Protein AF-A0A7V5DB81-F1 (afdb_monomer)

pLDDT: mean 94.57, std 3.41, range [77.69, 97.81]

Solvent-accessible surface area (backbone atoms only — not comparable to full-atom values): 5868 Å² total; per-residue (Å²): 135,89,74,94,63,94,65,94,81,87,83,90,84,86,70,80,83,51,82,68,46,64,61,53,50,32,34,54,49,42,36,47,76,72,62,53,30,49,100,86,67,48,54,48,73,44,52,42,13,29,37,50,60,74,36,54,90,76,46,79,71,92,68,64,59,70,70,57,47,51,52,54,24,59,65,37,28,63,58,19,45,73,73,69,47,62,63,62,51,76,93,40,59,132

Foldseek 3Di:
DDDPDPDDDDDDDDDPVCPCVQQLCLQLVVCVVVVQADPVSHHDPLLCLLQCVVCVVPDDDPDDDPVVSCVSSVVSPVVSVVVVHHNGDPVSHD

Mean predicted aligned error: 3.18 Å

Secondary structure (DSSP, 8-state):
----SSS--------SS-TTHHHHHHHHHHHHHTT-B-TTS-B-HHHHHHHHHHTTTT---SSS-HHHHHHHHHHHHHHHHHTT--SS-GGG--

Radius of gyration: 14.17 Å; Cα contacts (8 Å, |Δi|>4): 79; chains: 1; bounding box: 31×33×42 Å

Structure (mmCIF, N/CA/C/O backbone):
data_AF-A0A7V5DB81-F1
#
_entry.id   AF-A0A7V5DB81-F1
#
loop_
_atom_site.group_PDB
_atom_site.id
_atom_site.type_symbol
_atom_site.label_atom_id
_atom_site.label_alt_id
_atom_site.label_comp_id
_atom_site.label_asym_id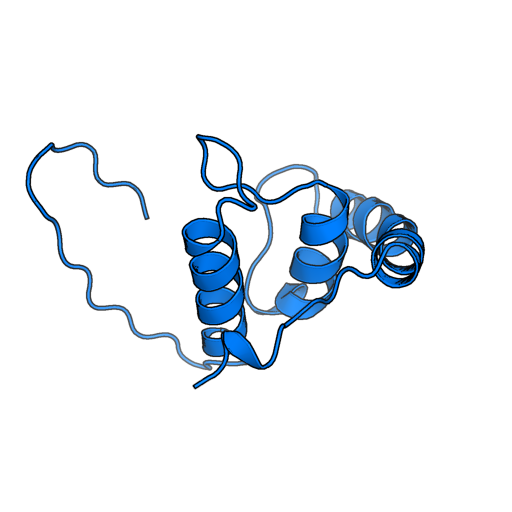
_atom_site.label_entity_id
_atom_site.label_seq_id
_atom_site.pdbx_PDB_ins_code
_atom_site.Cartn_x
_atom_site.Cartn_y
_atom_site.Cartn_z
_atom_site.occupancy
_atom_site.B_iso_or_equiv
_atom_site.auth_seq_id
_atom_site.auth_comp_id
_atom_site.auth_asym_id
_atom_site.auth_atom_id
_atom_site.pdbx_PDB_model_num
ATOM 1 N N . MET A 1 1 ? -0.181 -2.728 -13.175 1.00 77.69 1 MET A N 1
ATOM 2 C CA . MET A 1 1 ? -0.407 -3.299 -14.523 1.00 77.69 1 MET A CA 1
ATOM 3 C C . MET A 1 1 ? 0.944 -3.633 -15.116 1.00 77.69 1 MET A C 1
ATOM 5 O O . MET A 1 1 ? 1.890 -2.914 -14.827 1.00 77.69 1 MET A O 1
ATOM 9 N N . TRP A 1 2 ? 1.064 -4.727 -15.862 1.00 83.31 2 TRP A N 1
ATOM 10 C CA . TRP A 1 2 ? 2.337 -5.108 -16.470 1.00 83.31 2 TRP A CA 1
ATOM 11 C C . TRP A 1 2 ? 2.355 -4.678 -17.935 1.00 83.31 2 TRP A C 1
ATOM 13 O O . TRP A 1 2 ? 1.473 -5.077 -18.693 1.00 83.31 2 TRP A O 1
ATOM 23 N N . ASN A 1 3 ? 3.353 -3.879 -18.315 1.00 91.25 3 ASN A N 1
ATOM 24 C CA . ASN A 1 3 ? 3.687 -3.616 -19.707 1.00 91.25 3 ASN A CA 1
ATOM 25 C C . ASN A 1 3 ? 4.994 -4.351 -20.028 1.00 91.25 3 ASN A C 1
ATOM 27 O O . ASN A 1 3 ? 6.014 -4.094 -19.396 1.00 91.25 3 ASN A O 1
ATOM 31 N N . HIS A 1 4 ? 4.946 -5.287 -20.973 1.00 92.00 4 HIS A N 1
ATOM 32 C CA . HIS A 1 4 ? 6.106 -6.089 -21.366 1.00 92.00 4 HIS A CA 1
ATOM 33 C C . HIS A 1 4 ? 6.961 -5.408 -22.445 1.00 92.00 4 HIS A C 1
ATOM 35 O O . HIS A 1 4 ? 8.062 -5.878 -22.731 1.00 92.00 4 HIS A O 1
ATOM 41 N N . THR A 1 5 ? 6.455 -4.338 -23.066 1.00 94.50 5 THR A N 1
ATOM 42 C CA . THR A 1 5 ? 7.172 -3.580 -24.091 1.00 94.50 5 THR A CA 1
ATOM 43 C C . THR A 1 5 ? 7.954 -2.428 -23.458 1.00 94.50 5 THR A C 1
ATOM 45 O O . THR A 1 5 ? 7.751 -2.062 -22.300 1.00 94.50 5 THR A O 1
ATOM 48 N N . LYS A 1 6 ? 8.879 -1.850 -24.229 1.00 93.56 6 LYS A N 1
ATOM 49 C CA . LYS A 1 6 ? 9.605 -0.628 -23.844 1.00 93.56 6 LYS A CA 1
ATOM 50 C C . LYS A 1 6 ? 8.853 0.648 -24.228 1.00 93.56 6 LYS A C 1
ATOM 52 O O . LYS A 1 6 ? 9.271 1.737 -23.850 1.00 93.56 6 LYS A O 1
ATOM 57 N N . GLU A 1 7 ? 7.783 0.512 -25.003 1.00 96.19 7 GLU A N 1
ATOM 58 C CA . GLU A 1 7 ? 6.977 1.635 -25.464 1.00 96.19 7 GLU A CA 1
ATOM 59 C C . GLU A 1 7 ? 5.936 2.002 -24.404 1.00 96.19 7 GLU A C 1
ATOM 61 O O . GLU A 1 7 ? 5.390 1.105 -23.751 1.00 96.19 7 GLU A O 1
ATOM 66 N N . PRO A 1 8 ? 5.636 3.297 -24.212 1.00 93.81 8 PRO A N 1
ATOM 67 C CA . PRO A 1 8 ? 4.575 3.712 -23.308 1.00 93.81 8 PRO A CA 1
ATOM 68 C C . PRO A 1 8 ? 3.236 3.072 -23.687 1.00 93.81 8 PRO A C 1
ATOM 70 O O . PRO A 1 8 ? 2.794 3.155 -24.831 1.00 93.81 8 PRO A O 1
ATOM 73 N N . ALA A 1 9 ? 2.567 2.473 -22.704 1.00 94.62 9 ALA A N 1
ATOM 74 C CA . ALA A 1 9 ? 1.209 1.965 -22.840 1.00 94.62 9 ALA A CA 1
ATOM 75 C C . ALA A 1 9 ? 0.289 2.747 -21.901 1.00 94.62 9 ALA A C 1
ATOM 77 O O . ALA A 1 9 ? 0.591 2.911 -20.718 1.00 94.62 9 ALA A O 1
ATOM 78 N N . VAL A 1 10 ? -0.843 3.208 -22.428 1.00 93.19 10 VAL A N 1
ATOM 79 C CA . VAL A 1 10 ? -1.876 3.902 -21.655 1.00 93.19 10 VAL A CA 1
ATOM 80 C C . VAL A 1 10 ? -3.056 2.960 -21.485 1.00 93.19 10 VAL A C 1
ATOM 82 O O . VAL A 1 10 ? -3.554 2.400 -22.461 1.00 93.19 10 VAL A O 1
ATOM 85 N N . VAL A 1 11 ? -3.519 2.792 -20.248 1.00 91.06 11 VAL A N 1
ATOM 86 C CA . VAL A 1 11 ? -4.726 2.018 -19.951 1.00 91.06 11 VAL A CA 1
ATOM 87 C C . VAL A 1 11 ? -5.780 2.942 -19.364 1.00 91.06 11 VAL A C 1
ATOM 89 O O . VAL A 1 11 ? -5.529 3.627 -18.379 1.00 91.06 11 VAL A O 1
ATOM 92 N N . ASN A 1 12 ? -6.974 2.925 -19.956 1.00 93.31 12 ASN A N 1
ATOM 93 C CA . ASN A 1 12 ? -8.160 3.546 -19.381 1.00 93.31 12 ASN A CA 1
ATOM 94 C C . ASN A 1 12 ? -8.998 2.458 -18.699 1.00 93.31 12 ASN A C 1
ATOM 96 O O . ASN A 1 12 ? -9.399 1.485 -19.339 1.00 93.31 12 ASN A O 1
ATOM 100 N N . TRP A 1 13 ? -9.228 2.600 -17.396 1.00 90.94 13 TRP A N 1
ATOM 101 C CA . TRP A 1 13 ? -9.910 1.600 -16.585 1.00 90.94 13 TRP A CA 1
ATOM 102 C C . TRP A 1 13 ? -11.026 2.232 -15.757 1.00 90.94 13 TRP A C 1
ATOM 104 O O . TRP A 1 13 ?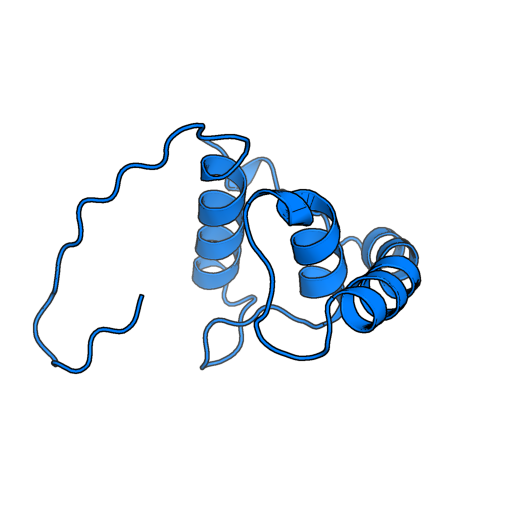 -10.879 3.316 -15.201 1.00 90.94 13 TRP A O 1
ATOM 114 N N . LYS A 1 14 ? -12.155 1.523 -15.666 1.00 94.50 14 LYS A N 1
ATOM 115 C CA . LYS A 1 14 ? -13.325 1.908 -14.881 1.00 94.50 14 LYS A CA 1
ATOM 116 C C . LYS A 1 14 ? -13.734 0.775 -13.945 1.00 94.50 14 LYS A C 1
ATOM 118 O O . LYS A 1 14 ? -13.870 -0.366 -14.385 1.00 94.50 14 LYS A O 1
ATOM 123 N N . VAL A 1 15 ? -13.987 1.105 -12.680 1.00 93.88 15 VAL A N 1
ATOM 124 C CA . VAL A 1 15 ? -14.440 0.164 -11.644 1.00 93.88 15 VAL A CA 1
ATOM 125 C C . VAL A 1 15 ? -15.839 0.552 -11.174 1.00 93.88 15 VAL A C 1
ATOM 127 O O . VAL A 1 15 ? -16.118 1.730 -10.948 1.00 93.88 15 VAL A O 1
ATOM 130 N N . ARG A 1 16 ? -16.742 -0.431 -11.067 1.00 95.62 16 ARG A N 1
ATOM 131 C CA . ARG A 1 16 ? -18.114 -0.256 -10.565 1.00 95.62 16 ARG A CA 1
ATOM 132 C C . ARG A 1 16 ? -18.559 -1.509 -9.787 1.00 95.62 16 ARG A C 1
ATOM 134 O O . ARG A 1 16 ? -18.512 -2.587 -10.378 1.00 95.62 16 ARG A O 1
ATOM 141 N N . PRO A 1 17 ? -19.032 -1.387 -8.528 1.00 94.44 17 PRO A N 1
ATOM 142 C CA . PRO A 1 17 ? -18.963 -0.191 -7.676 1.00 94.44 17 PRO A CA 1
ATOM 143 C C . PRO A 1 17 ? -17.504 0.190 -7.373 1.00 94.44 17 PRO A C 1
ATOM 145 O O . PRO A 1 17 ? -16.652 -0.687 -7.297 1.00 94.44 17 PRO A O 1
ATOM 148 N N . ALA A 1 18 ? -17.211 1.486 -7.225 1.00 94.50 18 ALA A N 1
ATOM 149 C CA . ALA A 1 18 ? -15.834 1.966 -7.060 1.00 94.50 18 ALA A CA 1
ATOM 150 C C . ALA A 1 18 ? -15.230 1.634 -5.684 1.00 94.50 18 ALA A C 1
ATOM 152 O O . ALA A 1 18 ? -14.025 1.399 -5.602 1.00 94.50 18 ALA A O 1
ATOM 153 N N . LEU A 1 19 ? -16.058 1.574 -4.630 1.00 96.50 19 LEU A N 1
ATOM 154 C CA . LEU A 1 19 ? -15.597 1.479 -3.235 1.00 96.50 19 LEU A CA 1
ATOM 155 C C . LEU A 1 19 ? -14.464 2.496 -2.977 1.00 96.50 19 LEU A C 1
ATOM 157 O O . LEU A 1 19 ? -14.533 3.598 -3.513 1.00 96.50 19 LEU A O 1
ATOM 161 N N . ASP A 1 20 ? -13.416 2.129 -2.236 1.00 96.31 20 ASP A N 1
ATOM 162 C CA . ASP A 1 20 ? -12.272 3.011 -1.964 1.00 96.31 20 ASP A CA 1
ATOM 163 C C . ASP A 1 20 ? -11.086 2.761 -2.920 1.00 96.31 20 ASP A C 1
ATOM 165 O O . ASP A 1 20 ? -9.919 2.889 -2.543 1.00 96.31 20 ASP A O 1
ATOM 169 N N . THR A 1 21 ? -11.363 2.346 -4.163 1.00 95.94 21 THR A N 1
ATOM 170 C CA . THR A 1 21 ? -10.315 1.983 -5.138 1.00 95.94 21 THR A CA 1
ATOM 171 C C . THR A 1 21 ? -9.390 3.160 -5.473 1.00 95.94 21 THR A C 1
ATOM 173 O O . THR A 1 21 ? -8.199 2.950 -5.691 1.00 95.94 21 THR A O 1
ATOM 176 N N . GLU A 1 22 ? -9.909 4.387 -5.485 1.00 95.25 22 GLU A N 1
ATOM 177 C CA . GLU A 1 22 ? -9.131 5.621 -5.677 1.00 95.25 22 GLU A CA 1
ATOM 178 C C . GLU A 1 22 ? -8.032 5.755 -4.614 1.00 95.25 22 GLU A C 1
ATOM 180 O O . GLU A 1 22 ? -6.846 5.717 -4.943 1.00 95.25 22 GLU A O 1
ATOM 185 N N . TYR A 1 23 ? -8.412 5.727 -3.333 1.00 97.12 23 TYR A N 1
ATOM 186 C CA . TYR A 1 23 ? -7.477 5.833 -2.211 1.00 97.12 23 TYR A CA 1
ATOM 187 C C . TYR A 1 23 ? -6.432 4.711 -2.179 1.00 97.12 23 TYR A C 1
ATOM 189 O O . TYR A 1 23 ? -5.299 4.929 -1.732 1.00 97.12 23 TYR A O 1
ATOM 197 N N . LEU A 1 24 ? -6.784 3.506 -2.650 1.00 96.31 24 LEU A N 1
ATOM 198 C CA . LEU A 1 24 ? -5.829 2.407 -2.814 1.00 96.31 24 LEU A CA 1
ATOM 199 C C . LEU A 1 24 ? -4.726 2.785 -3.813 1.00 96.31 24 LEU A C 1
ATOM 201 O O . LEU A 1 24 ? -3.544 2.601 -3.510 1.00 96.31 24 LEU A O 1
ATOM 205 N N . PHE A 1 25 ? -5.094 3.293 -4.991 1.00 94.81 25 PHE A N 1
ATOM 206 C CA . PHE A 1 25 ? -4.133 3.631 -6.043 1.00 94.81 25 PHE A CA 1
ATOM 207 C C . PHE A 1 25 ? -3.350 4.903 -5.754 1.00 94.81 25 PHE A C 1
ATOM 209 O O . PHE A 1 25 ? -2.145 4.915 -6.000 1.00 94.81 25 PHE A O 1
ATOM 216 N N . GLU A 1 26 ? -3.980 5.924 -5.189 1.00 96.75 26 GLU A N 1
ATOM 217 C CA . GLU A 1 26 ? -3.313 7.136 -4.711 1.00 96.75 26 GLU A CA 1
ATOM 218 C C . GLU A 1 26 ? -2.248 6.801 -3.672 1.00 96.75 26 GLU A C 1
ATOM 220 O O . GLU A 1 26 ? -1.078 7.154 -3.818 1.00 96.75 26 GLU A O 1
ATOM 225 N N . THR A 1 27 ? -2.613 6.007 -2.661 1.00 97.62 27 THR A N 1
ATOM 226 C CA . THR A 1 27 ? -1.663 5.620 -1.618 1.00 97.62 27 THR A CA 1
ATOM 227 C C . THR A 1 27 ? -0.540 4.747 -2.179 1.00 97.62 27 THR A C 1
ATOM 229 O O . THR A 1 27 ? 0.626 4.963 -1.848 1.00 97.62 27 THR A O 1
ATOM 232 N N . ALA A 1 28 ? -0.853 3.762 -3.028 1.00 95.88 28 ALA A N 1
ATOM 233 C CA . ALA A 1 28 ? 0.157 2.882 -3.617 1.00 95.88 28 ALA A CA 1
ATOM 234 C C . ALA A 1 28 ? 1.123 3.643 -4.541 1.00 95.88 28 ALA A C 1
ATOM 236 O O . ALA A 1 28 ? 2.337 3.450 -4.451 1.00 95.88 28 ALA A O 1
ATOM 237 N N . THR A 1 29 ? 0.598 4.532 -5.386 1.00 95.19 29 THR A N 1
ATOM 238 C CA . THR A 1 29 ? 1.390 5.362 -6.305 1.00 95.19 29 THR A CA 1
ATOM 239 C C . THR A 1 29 ? 2.221 6.385 -5.538 1.00 95.19 29 THR A C 1
ATOM 241 O O . THR A 1 29 ? 3.413 6.518 -5.797 1.00 95.19 29 THR A O 1
ATOM 244 N N . GLY A 1 30 ? 1.640 7.041 -4.531 1.00 97.38 30 GLY A N 1
ATOM 245 C CA . GLY A 1 30 ? 2.350 7.968 -3.654 1.00 97.38 30 GLY A CA 1
ATOM 246 C C . GLY A 1 30 ? 3.516 7.3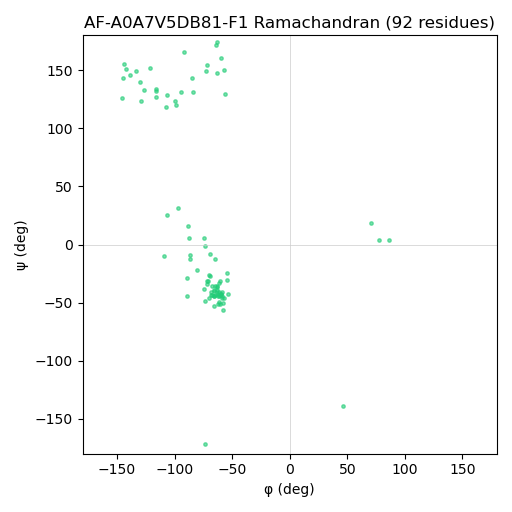05 -2.919 1.00 97.38 30 GLY A C 1
ATOM 247 O O . GLY A 1 30 ? 4.621 7.840 -2.898 1.00 97.38 30 GLY A O 1
ATOM 248 N N . LEU A 1 31 ? 3.317 6.094 -2.383 1.00 97.62 31 LEU A N 1
ATOM 249 C CA . LEU A 1 31 ? 4.397 5.300 -1.785 1.00 97.62 31 LEU A CA 1
ATOM 250 C C . LEU A 1 31 ? 5.493 4.943 -2.796 1.00 97.62 31 LEU A C 1
ATOM 252 O O . LEU A 1 31 ? 6.671 4.988 -2.441 1.00 97.62 31 LEU A O 1
ATOM 256 N N . ALA A 1 32 ? 5.127 4.579 -4.026 1.00 96.75 32 ALA A N 1
ATOM 257 C CA . ALA A 1 32 ? 6.095 4.257 -5.071 1.00 96.75 32 ALA A CA 1
ATOM 258 C C . ALA A 1 32 ? 6.928 5.485 -5.473 1.00 96.75 32 ALA A C 1
ATOM 260 O O . ALA A 1 32 ? 8.154 5.391 -5.541 1.00 96.75 32 ALA A O 1
ATOM 261 N N . ASN A 1 33 ? 6.285 6.642 -5.645 1.00 96.56 33 ASN A N 1
ATOM 262 C CA . ASN A 1 33 ? 6.942 7.912 -5.968 1.00 96.56 33 ASN A CA 1
ATOM 263 C C . ASN A 1 33 ? 7.895 8.376 -4.853 1.00 96.56 33 ASN A C 1
ATOM 265 O O . ASN A 1 33 ? 8.971 8.892 -5.133 1.00 96.56 33 ASN A O 1
ATOM 269 N N . ASP A 1 34 ? 7.538 8.123 -3.592 1.00 97.25 34 ASP A N 1
ATOM 270 C CA . ASP A 1 34 ? 8.380 8.372 -2.414 1.00 97.25 34 ASP A CA 1
ATOM 271 C C . ASP A 1 34 ? 9.546 7.364 -2.262 1.00 97.25 34 ASP A C 1
ATOM 273 O O . ASP A 1 34 ? 10.296 7.432 -1.285 1.00 97.25 34 ASP A O 1
ATOM 277 N N . GLY A 1 35 ? 9.680 6.370 -3.150 1.00 96.69 35 GLY A N 1
ATOM 278 C CA . GLY A 1 35 ? 10.696 5.318 -3.038 1.00 96.69 35 GLY A CA 1
ATOM 279 C C . GLY A 1 35 ? 10.445 4.316 -1.901 1.00 96.69 35 GLY A C 1
ATOM 280 O O . GLY A 1 35 ? 11.353 3.592 -1.497 1.00 96.69 35 GLY A O 1
ATOM 281 N N . LYS A 1 36 ? 9.215 4.238 -1.376 1.00 97.19 36 LYS A N 1
ATOM 282 C CA . LYS A 1 36 ? 8.817 3.343 -0.266 1.00 97.19 36 LYS A CA 1
ATOM 283 C C . LYS A 1 36 ? 8.365 1.957 -0.733 1.00 97.19 36 LYS A C 1
ATOM 285 O O . LYS A 1 36 ? 7.743 1.207 0.025 1.00 97.19 36 LYS A O 1
ATOM 290 N N . THR A 1 37 ? 8.686 1.604 -1.972 1.00 97.00 37 THR A N 1
ATOM 291 C CA . THR A 1 37 ? 8.425 0.293 -2.564 1.00 97.00 37 THR A CA 1
ATOM 292 C C . THR A 1 37 ? 9.718 -0.365 -3.024 1.00 97.00 37 THR A C 1
ATOM 294 O O . THR A 1 37 ? 10.678 0.294 -3.411 1.00 97.00 37 THR 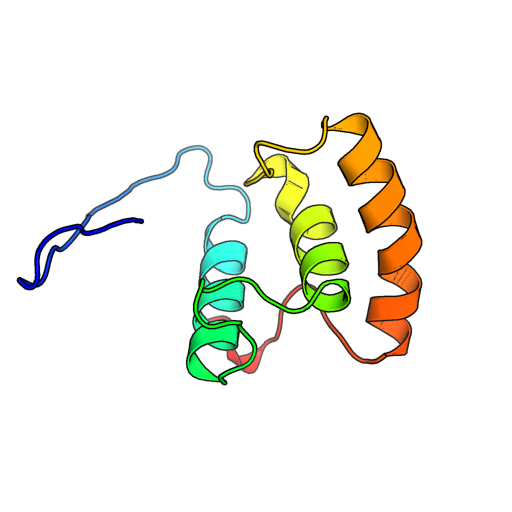A O 1
ATOM 297 N N . SER A 1 38 ? 9.733 -1.693 -3.027 1.00 94.62 38 SER A N 1
ATOM 298 C CA . SER A 1 38 ? 10.798 -2.488 -3.639 1.00 94.62 38 SER A CA 1
ATOM 299 C C . SER A 1 38 ? 10.870 -2.282 -5.160 1.00 94.62 38 SER A C 1
ATOM 301 O O . SER A 1 38 ? 9.959 -1.723 -5.768 1.00 94.62 38 SER A O 1
ATOM 303 N N . LYS A 1 39 ? 11.910 -2.832 -5.806 1.00 89.62 39 LYS A N 1
ATOM 304 C CA . LYS A 1 39 ? 12.034 -2.860 -7.280 1.00 89.62 39 LYS A CA 1
ATOM 305 C C . LYS A 1 39 ? 10.823 -3.492 -7.983 1.00 89.62 39 LYS A C 1
ATOM 307 O O . LYS A 1 39 ? 10.575 -3.196 -9.143 1.00 89.62 39 LYS A O 1
ATOM 312 N N . GLY A 1 40 ? 10.085 -4.362 -7.289 1.00 87.81 40 GLY A N 1
ATOM 313 C CA . GLY A 1 40 ? 8.850 -4.973 -7.786 1.00 87.81 40 GLY A CA 1
ATOM 314 C C . GLY A 1 40 ? 7.583 -4.154 -7.516 1.00 87.81 40 GLY A C 1
ATOM 315 O O . GLY A 1 40 ? 6.490 -4.662 -7.741 1.00 87.81 40 GLY A O 1
ATOM 316 N N . GLY A 1 41 ? 7.698 -2.935 -6.977 1.00 89.69 41 GLY A N 1
ATOM 317 C CA . GLY A 1 41 ? 6.563 -2.064 -6.652 1.00 89.69 41 GLY A CA 1
ATOM 318 C C . GLY A 1 41 ? 5.814 -2.435 -5.367 1.00 89.69 41 GLY A C 1
ATOM 319 O O . GLY A 1 41 ? 4.821 -1.799 -5.032 1.00 89.69 41 GLY A O 1
ATOM 320 N N . ALA A 1 42 ? 6.276 -3.443 -4.620 1.00 92.94 42 ALA A N 1
ATOM 321 C CA . ALA A 1 42 ? 5.652 -3.842 -3.359 1.00 92.94 42 ALA A CA 1
ATOM 322 C C . ALA A 1 42 ? 6.160 -2.983 -2.182 1.00 92.94 42 ALA A C 1
ATOM 324 O O . ALA A 1 42 ? 7.384 -2.868 -2.035 1.00 92.94 42 ALA A O 1
ATOM 325 N N . PRO A 1 43 ? 5.276 -2.426 -1.331 1.00 96.00 43 PRO A N 1
ATOM 326 C CA . PRO A 1 43 ? 5.658 -1.773 -0.077 1.00 96.00 43 PRO A CA 1
ATOM 327 C C . PRO A 1 43 ? 6.317 -2.733 0.925 1.00 96.00 43 PRO A C 1
ATOM 329 O O . PRO A 1 43 ? 6.344 -3.950 0.732 1.00 96.00 43 PRO A O 1
ATOM 332 N N . THR A 1 44 ? 6.804 -2.197 2.047 1.00 96.12 44 THR A N 1
ATOM 333 C CA . THR A 1 44 ? 7.293 -3.019 3.169 1.00 96.12 44 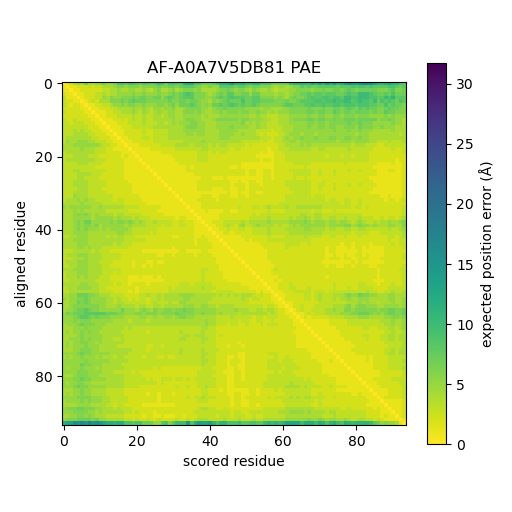THR A CA 1
ATOM 334 C C . THR A 1 44 ? 6.189 -3.924 3.728 1.00 96.12 44 THR A C 1
ATOM 336 O O . THR A 1 44 ? 4.997 -3.672 3.534 1.00 96.12 44 THR A O 1
ATOM 339 N N . LEU A 1 45 ? 6.563 -4.981 4.459 1.00 95.06 45 LEU A N 1
ATOM 340 C CA . LEU A 1 45 ? 5.593 -5.915 5.045 1.00 95.06 45 LEU A CA 1
ATOM 341 C C . LEU A 1 45 ? 4.610 -5.215 6.001 1.00 95.06 45 LEU A C 1
ATOM 343 O O . LEU A 1 45 ? 3.414 -5.495 5.959 1.00 95.06 45 LEU A O 1
ATOM 347 N N . LEU A 1 46 ? 5.094 -4.272 6.818 1.00 97.06 46 LEU A N 1
ATOM 348 C CA . LEU A 1 46 ? 4.257 -3.504 7.747 1.00 97.06 46 LEU A CA 1
ATOM 349 C C . LEU A 1 46 ? 3.295 -2.563 7.011 1.00 97.06 46 LEU A C 1
ATOM 351 O O . LEU A 1 46 ? 2.107 -2.537 7.326 1.00 97.06 46 LEU A O 1
ATOM 355 N N . GLN A 1 47 ? 3.768 -1.854 5.981 1.00 97.69 47 GLN A N 1
ATOM 356 C CA . GLN A 1 47 ? 2.889 -1.026 5.151 1.00 97.69 47 GLN A CA 1
ATOM 357 C C . GLN A 1 47 ? 1.844 -1.883 4.420 1.00 97.69 47 GLN A C 1
ATOM 359 O O . GLN A 1 47 ? 0.669 -1.524 4.353 1.00 97.69 47 GLN A O 1
ATOM 364 N N . SER A 1 48 ? 2.259 -3.046 3.914 1.00 95.81 48 SER A N 1
ATOM 365 C CA . SER A 1 48 ? 1.373 -4.002 3.249 1.00 95.81 48 SER A CA 1
ATOM 366 C C . SER A 1 48 ? 0.306 -4.541 4.200 1.00 95.81 48 SER A C 1
ATOM 368 O O . SER A 1 48 ? -0.837 -4.692 3.786 1.00 95.81 48 SER A O 1
ATOM 370 N N . ALA A 1 49 ? 0.629 -4.769 5.477 1.00 96.38 49 ALA A N 1
ATOM 371 C CA . ALA A 1 49 ? -0.352 -5.201 6.469 1.00 96.38 49 ALA A CA 1
ATOM 372 C C . ALA A 1 49 ? -1.501 -4.193 6.624 1.00 96.38 49 ALA A C 1
ATOM 374 O O . ALA A 1 49 ? -2.666 -4.593 6.628 1.00 96.38 49 ALA A O 1
ATOM 375 N N . LEU A 1 50 ? -1.196 -2.892 6.665 1.00 97.25 50 LEU A N 1
ATOM 376 C CA . LEU A 1 50 ? -2.219 -1.847 6.742 1.00 97.25 50 LEU A CA 1
ATOM 377 C C . LEU A 1 50 ?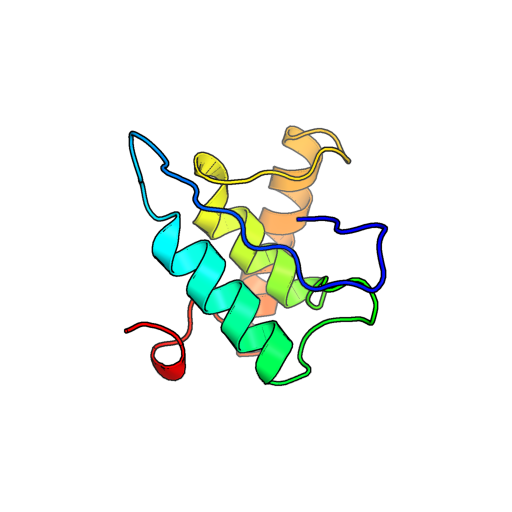 -3.010 -1.710 5.442 1.00 97.25 50 LEU A C 1
ATOM 379 O O . LEU A 1 50 ? -4.239 -1.657 5.484 1.00 97.25 50 LEU A O 1
ATOM 383 N N . LEU A 1 51 ? -2.324 -1.692 4.295 1.00 96.12 51 LEU A N 1
ATOM 384 C CA . LEU A 1 51 ? -2.967 -1.582 2.983 1.00 96.12 51 LEU A CA 1
ATOM 385 C C . LEU A 1 51 ? -3.912 -2.754 2.716 1.00 96.12 51 LEU A C 1
ATOM 387 O O . LEU A 1 51 ? -5.076 -2.545 2.390 1.00 96.12 51 LEU A O 1
ATOM 391 N N . MET A 1 52 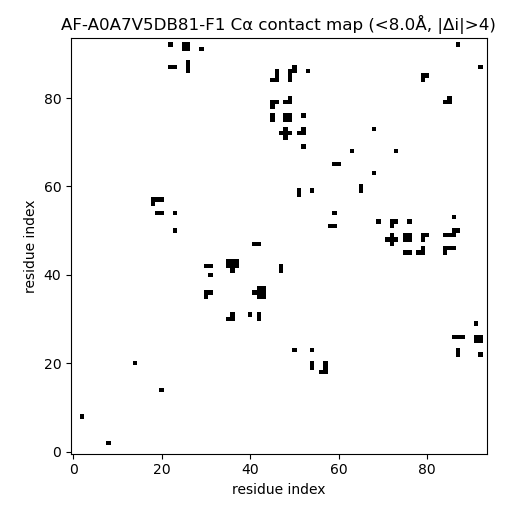? -3.436 -3.988 2.890 1.00 94.75 52 MET A N 1
ATOM 392 C CA . MET A 1 52 ? -4.222 -5.191 2.603 1.00 94.75 52 MET A CA 1
ATOM 393 C C . MET A 1 52 ? -5.376 -5.379 3.586 1.00 94.75 52 MET A C 1
ATOM 395 O O . MET A 1 52 ? -6.392 -5.968 3.226 1.00 94.75 52 MET A O 1
ATOM 399 N N . THR A 1 53 ? -5.255 -4.869 4.814 1.00 94.69 53 THR A N 1
ATOM 400 C CA . THR A 1 53 ? -6.367 -4.867 5.771 1.00 94.69 53 THR A CA 1
ATOM 401 C C . THR A 1 53 ? -7.419 -3.821 5.385 1.00 94.69 53 THR A C 1
ATOM 403 O O . THR A 1 53 ? -8.604 -4.155 5.296 1.00 94.69 53 THR A O 1
ATOM 406 N N . ARG A 1 54 ? -7.000 -2.578 5.093 1.00 95.88 54 ARG A N 1
ATOM 407 C CA . ARG A 1 54 ? -7.894 -1.452 4.759 1.00 95.88 54 ARG A CA 1
ATOM 408 C C . ARG A 1 54 ? -8.650 -1.648 3.449 1.00 95.88 54 ARG A C 1
ATOM 410 O O . ARG A 1 54 ? -9.827 -1.298 3.392 1.00 95.88 54 ARG A O 1
ATOM 417 N N . PHE A 1 55 ? -7.977 -2.192 2.437 1.00 96.12 55 PHE A N 1
ATOM 418 C CA . PHE A 1 55 ? -8.500 -2.323 1.076 1.00 96.12 55 PHE A CA 1
ATOM 419 C C . PHE A 1 55 ? -8.884 -3.762 0.714 1.00 96.12 55 PHE A C 1
ATOM 421 O O . PHE A 1 55 ? -8.873 -4.158 -0.449 1.00 96.12 55 PHE A O 1
ATOM 428 N N . SER A 1 56 ? -9.210 -4.582 1.719 1.00 94.19 56 SER A N 1
ATOM 429 C CA . SER A 1 56 ? -9.544 -6.001 1.524 1.00 94.19 56 SER A CA 1
ATOM 430 C C . SER A 1 56 ? -10.824 -6.247 0.709 1.00 94.19 56 SER A C 1
ATOM 432 O O . SER A 1 56 ? -11.077 -7.389 0.314 1.00 94.19 56 SER A O 1
ATOM 434 N N . ARG A 1 57 ? -11.644 -5.210 0.479 1.00 94.69 57 ARG A N 1
ATOM 435 C CA . ARG A 1 57 ? -12.852 -5.273 -0.360 1.00 94.69 57 ARG A CA 1
ATOM 436 C C . ARG A 1 57 ? -12.550 -4.951 -1.824 1.00 94.69 57 ARG A C 1
ATOM 438 O O . ARG A 1 57 ? -13.225 -5.473 -2.704 1.00 94.69 57 ARG A O 1
ATOM 445 N N . GLU A 1 58 ? -11.532 -4.136 -2.065 1.00 94.69 58 GLU A N 1
ATOM 446 C CA . GLU A 1 58 ? -11.087 -3.652 -3.368 1.00 94.69 58 GLU A CA 1
ATOM 447 C C . GLU A 1 58 ? -10.054 -4.600 -3.983 1.00 94.69 58 GLU A C 1
ATOM 449 O O . GLU A 1 58 ? -10.119 -4.938 -5.165 1.00 94.69 58 GLU A O 1
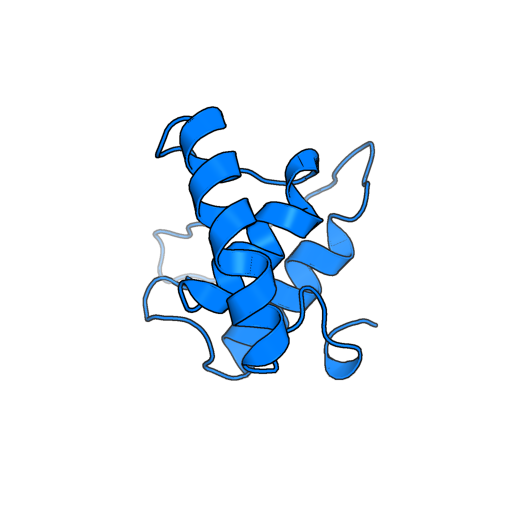ATOM 454 N N . PHE A 1 59 ? -9.093 -5.050 -3.174 1.00 90.25 59 PHE A N 1
ATOM 455 C CA . PHE A 1 59 ? -7.936 -5.799 -3.635 1.00 90.25 59 PHE A CA 1
ATOM 456 C C . PHE A 1 59 ? -7.498 -6.868 -2.630 1.00 90.25 59 PHE A C 1
ATOM 458 O O . PHE A 1 59 ? -7.513 -6.684 -1.414 1.00 90.25 59 PHE A O 1
ATOM 465 N N . ARG A 1 60 ? -7.046 -8.009 -3.156 1.00 91.12 60 ARG A N 1
ATOM 466 C CA . ARG A 1 60 ? -6.420 -9.079 -2.373 1.00 91.12 60 ARG A CA 1
ATOM 467 C C . ARG A 1 60 ? -5.278 -9.705 -3.151 1.00 91.12 60 ARG A C 1
ATOM 469 O O . ARG A 1 60 ? -5.335 -9.806 -4.377 1.00 91.12 60 ARG A O 1
ATOM 476 N N . LEU A 1 61 ? -4.286 -10.219 -2.433 1.00 90.06 61 LEU A N 1
ATOM 477 C CA . LEU A 1 61 ? -3.210 -10.983 -3.052 1.00 90.06 61 LEU A CA 1
ATOM 478 C C . LEU A 1 61 ? -3.713 -12.365 -3.485 1.00 90.06 61 LEU A C 1
ATOM 480 O O . LEU A 1 61 ? -4.580 -12.963 -2.844 1.00 90.06 61 LEU A O 1
ATOM 484 N N . THR A 1 62 ? -3.133 -12.909 -4.554 1.00 90.88 62 THR A N 1
ATOM 485 C CA . THR A 1 62 ? -3.457 -14.262 -5.039 1.00 90.88 62 THR A CA 1
ATOM 486 C C . THR A 1 62 ? -2.931 -15.352 -4.100 1.00 90.88 62 THR A C 1
ATOM 488 O O . THR A 1 62 ? -3.525 -16.423 -3.986 1.00 90.88 62 THR A O 1
ATOM 491 N N . LYS A 1 63 ? -1.809 -15.094 -3.418 1.00 88.88 63 LYS A N 1
ATOM 492 C CA . LYS A 1 63 ? -1.186 -15.985 -2.430 1.00 88.88 63 LYS A CA 1
ATOM 493 C C . LYS A 1 63 ? -0.697 -15.154 -1.235 1.00 88.88 63 LYS A C 1
ATOM 495 O O . LYS A 1 63 ? -0.244 -14.033 -1.461 1.00 88.88 63 LYS A O 1
ATOM 500 N N . PRO A 1 64 ? -0.733 -15.683 0.005 1.00 89.38 64 PRO A N 1
ATOM 501 C CA . PRO A 1 64 ? -1.271 -16.988 0.432 1.00 89.38 64 PRO A CA 1
ATOM 502 C C . PRO A 1 64 ? -2.816 -17.030 0.426 1.00 89.38 64 PRO A C 1
ATOM 504 O O . PRO A 1 64 ? -3.453 -16.112 -0.076 1.00 89.38 64 PRO A O 1
ATOM 507 N N . LYS A 1 65 ? -3.456 -18.091 0.944 1.00 94.69 65 LYS A N 1
ATOM 508 C CA . LYS A 1 65 ? -4.933 -18.169 1.040 1.00 94.69 65 LYS A CA 1
ATOM 509 C C . LYS A 1 65 ? -5.501 -16.990 1.851 1.00 94.69 65 LYS A C 1
ATOM 511 O O . LYS A 1 65 ? -4.859 -16.516 2.784 1.00 94.69 65 LYS A O 1
ATOM 516 N N . LEU A 1 66 ? -6.730 -16.564 1.545 1.00 92.31 66 LEU A N 1
ATOM 517 C CA . LEU A 1 66 ? -7.364 -15.384 2.158 1.00 92.31 66 LEU A CA 1
ATOM 518 C C . LEU A 1 66 ? -7.389 -15.420 3.695 1.00 92.31 66 LEU A C 1
ATOM 520 O O . LEU A 1 66 ? -7.123 -14.409 4.336 1.00 92.31 66 LEU A O 1
ATOM 524 N N . TRP A 1 67 ? -7.695 -16.573 4.295 1.00 94.69 67 TRP A N 1
ATOM 525 C CA . TRP A 1 67 ? -7.719 -16.703 5.755 1.00 94.69 67 TRP A CA 1
ATOM 526 C C . TRP A 1 67 ? -6.332 -16.456 6.368 1.00 94.69 67 TRP A C 1
ATOM 528 O O . TRP A 1 67 ? -6.224 -15.764 7.375 1.00 94.69 67 TRP A O 1
ATOM 538 N N . ALA A 1 68 ? -5.270 -16.934 5.713 1.00 95.56 68 ALA A N 1
ATOM 539 C CA . ALA A 1 68 ? -3.898 -16.718 6.154 1.00 95.56 68 ALA A CA 1
ATOM 540 C C . ALA A 1 68 ? -3.498 -15.245 6.001 1.00 95.56 68 ALA A C 1
ATOM 542 O O . ALA A 1 68 ? -2.907 -14.683 6.916 1.00 95.56 68 ALA A O 1
ATOM 543 N N . GLN A 1 69 ? -3.884 -14.593 4.895 1.00 94.75 69 GLN A N 1
ATOM 544 C CA . GLN A 1 69 ? -3.678 -13.148 4.720 1.00 94.75 69 GLN A CA 1
ATOM 545 C C . GLN A 1 69 ? -4.342 -12.347 5.844 1.00 94.75 69 GLN A C 1
ATOM 547 O O . GLN A 1 69 ? -3.708 -11.477 6.430 1.00 94.75 69 GLN A O 1
ATOM 552 N N . ARG A 1 70 ? -5.597 -12.671 6.185 1.00 94.19 70 ARG A N 1
ATOM 553 C CA . ARG A 1 70 ? -6.340 -11.995 7.258 1.00 94.19 70 ARG A CA 1
ATOM 554 C C . ARG A 1 70 ? -5.662 -12.133 8.617 1.00 94.19 70 ARG A C 1
ATOM 556 O O . ARG A 1 70 ? -5.563 -11.142 9.329 1.00 94.19 70 ARG A O 1
ATOM 563 N N . ILE A 1 71 ? -5.181 -13.328 8.957 1.00 95.81 71 ILE A N 1
ATOM 564 C CA . ILE A 1 71 ? -4.467 -13.555 10.219 1.00 95.81 71 ILE A CA 1
ATOM 565 C C . ILE A 1 71 ? -3.152 -12.774 10.227 1.00 95.81 71 ILE A C 1
ATOM 567 O O . ILE A 1 71 ? -2.915 -11.990 11.139 1.00 95.81 71 ILE A O 1
ATOM 571 N N . VAL A 1 72 ? -2.315 -12.943 9.201 1.00 95.69 72 VAL A N 1
ATOM 572 C CA . VAL A 1 72 ? -0.984 -12.321 9.153 1.00 95.69 72 VAL A CA 1
ATOM 573 C C . VAL A 1 72 ? -1.087 -10.796 9.154 1.00 95.69 72 VAL A C 1
ATOM 575 O O . VAL A 1 72 ? -0.464 -10.139 9.984 1.00 95.69 72 VAL A O 1
ATOM 578 N N . PHE A 1 73 ? -1.891 -10.212 8.266 1.00 95.38 73 PHE A N 1
ATOM 579 C CA . PHE A 1 73 ? -2.020 -8.757 8.183 1.00 95.38 73 PHE A CA 1
ATOM 580 C C . PHE A 1 73 ? -2.793 -8.169 9.360 1.00 95.38 73 PHE A C 1
ATOM 582 O O . PHE A 1 73 ? -2.429 -7.095 9.837 1.00 95.38 73 PHE A O 1
ATOM 589 N N . GLY A 1 74 ? -3.789 -8.883 9.888 1.00 95.00 74 GLY A N 1
ATOM 590 C CA . GLY A 1 74 ? -4.489 -8.484 11.105 1.00 95.00 74 GLY A CA 1
ATOM 591 C C . GLY A 1 74 ? -3.551 -8.414 12.310 1.00 95.00 74 GLY A C 1
ATOM 592 O O . GLY A 1 74 ? -3.559 -7.417 13.026 1.00 95.00 74 GLY A O 1
ATOM 593 N N . LEU A 1 75 ? -2.680 -9.414 12.486 1.00 96.44 75 LEU A N 1
ATOM 594 C CA . LEU A 1 75 ? -1.691 -9.432 13.569 1.00 96.44 75 LEU A CA 1
ATOM 595 C C . LEU A 1 75 ? -0.612 -8.358 13.403 1.00 96.44 75 LEU A C 1
ATOM 597 O O . LEU A 1 75 ? -0.172 -7.787 14.394 1.00 96.44 75 LEU A O 1
ATOM 601 N N . LEU A 1 76 ? -0.189 -8.063 12.172 1.00 97.31 76 LEU A N 1
ATOM 602 C CA . LEU A 1 76 ? 0.859 -7.073 11.903 1.00 97.31 76 LEU A CA 1
ATOM 603 C C . LEU A 1 76 ? 0.361 -5.621 11.924 1.00 97.31 76 LEU A C 1
ATOM 605 O O . LEU A 1 76 ? 1.160 -4.706 12.123 1.00 97.31 76 LEU A O 1
ATOM 609 N N . SER A 1 77 ? -0.940 -5.392 11.733 1.00 95.88 77 SER A N 1
ATOM 610 C CA . SER A 1 77 ? -1.510 -4.044 11.616 1.00 95.88 77 SER A CA 1
ATOM 611 C C . SER A 1 77 ? -1.264 -3.151 12.844 1.00 95.88 77 SER A C 1
ATOM 613 O O . SER A 1 77 ? -0.826 -2.016 12.647 1.00 95.88 77 SER A O 1
ATOM 615 N N . PRO A 1 78 ? -1.453 -3.608 14.099 1.00 96.50 78 PRO A N 1
ATOM 616 C CA . PRO A 1 78 ? -1.154 -2.789 15.275 1.00 96.50 78 PRO A CA 1
ATOM 617 C C . PRO A 1 78 ? 0.316 -2.363 15.333 1.00 96.50 78 PRO A C 1
ATOM 619 O O . PRO A 1 78 ? 0.614 -1.196 15.573 1.00 96.50 78 PRO A O 1
ATOM 622 N N . PHE A 1 79 ? 1.240 -3.280 15.033 1.00 97.75 79 PHE A N 1
ATOM 623 C CA . PHE A 1 79 ? 2.674 -2.984 15.019 1.00 97.75 79 PHE A CA 1
ATOM 624 C C . PHE A 1 79 ? 3.043 -1.986 13.923 1.00 97.75 79 PHE A C 1
ATOM 626 O O . PHE A 1 79 ? 3.850 -1.090 14.153 1.00 97.75 79 PHE A O 1
ATOM 633 N N . ALA A 1 80 ? 2.424 -2.095 12.746 1.00 97.44 80 ALA A N 1
ATOM 634 C CA . ALA A 1 80 ? 2.609 -1.125 11.676 1.00 97.44 80 ALA A CA 1
ATOM 635 C C . ALA A 1 80 ? 2.118 0.273 12.090 1.00 97.44 80 ALA A C 1
ATOM 637 O O . ALA A 1 80 ? 2.813 1.263 11.864 1.00 97.44 80 ALA A O 1
ATOM 638 N N . TRP A 1 81 ? 0.962 0.355 12.754 1.00 96.88 81 TRP A N 1
ATOM 639 C CA . TRP A 1 81 ? 0.428 1.617 13.272 1.00 96.88 81 TRP A CA 1
ATOM 640 C C . TRP A 1 81 ? 1.348 2.261 14.315 1.00 96.88 81 TRP A C 1
ATOM 642 O O . TRP A 1 81 ? 1.610 3.466 14.239 1.00 96.88 81 TRP A O 1
ATOM 652 N N . LEU A 1 82 ? 1.869 1.453 15.246 1.00 97.75 82 LEU A N 1
ATOM 653 C CA . LEU A 1 82 ? 2.827 1.873 16.274 1.00 97.75 82 LEU A CA 1
ATOM 654 C C . LEU A 1 82 ? 4.164 2.322 15.673 1.00 97.75 82 LEU A C 1
ATOM 656 O O . LEU A 1 82 ? 4.754 3.287 16.145 1.00 97.75 82 LEU A O 1
ATOM 660 N N . ALA A 1 83 ? 4.608 1.683 14.591 1.00 97.19 83 ALA A N 1
ATOM 661 C CA . ALA A 1 83 ? 5.795 2.082 13.837 1.00 97.19 83 ALA A CA 1
ATOM 662 C C . ALA A 1 83 ? 5.580 3.338 12.962 1.00 97.19 83 ALA A C 1
ATOM 664 O O . ALA A 1 83 ? 6.465 3.710 12.195 1.00 97.19 83 ALA A O 1
ATOM 665 N N . GLY A 1 84 ? 4.416 3.994 13.050 1.00 96.88 84 GLY A N 1
ATOM 666 C CA . GLY A 1 84 ? 4.119 5.244 12.344 1.00 96.88 84 GLY A CA 1
ATOM 667 C C . GLY A 1 84 ? 3.584 5.070 10.921 1.00 96.88 84 GLY A C 1
ATOM 668 O O . GLY A 1 84 ? 3.335 6.064 10.236 1.00 96.88 84 GLY A O 1
ATOM 669 N N . TYR A 1 85 ? 3.355 3.836 10.464 1.00 97.81 85 TYR A N 1
ATOM 670 C CA . TYR A 1 85 ? 2.715 3.604 9.173 1.00 97.81 85 TYR A CA 1
ATOM 671 C C . TYR A 1 85 ? 1.225 3.952 9.225 1.00 97.81 85 TYR A C 1
ATOM 673 O O . TYR A 1 85 ? 0.583 3.929 10.282 1.00 97.81 85 TYR A O 1
ATOM 681 N N . ARG A 1 86 ? 0.659 4.285 8.064 1.00 97.12 86 ARG A N 1
ATOM 682 C CA . ARG A 1 86 ? -0.766 4.579 7.896 1.00 97.12 86 ARG A CA 1
ATOM 683 C C . ARG A 1 86 ? -1.302 3.847 6.674 1.00 97.12 86 ARG A C 1
ATOM 685 O O . ARG A 1 86 ? -0.576 3.597 5.715 1.00 97.12 86 ARG A O 1
ATOM 692 N N . SER A 1 87 ? -2.580 3.482 6.717 1.00 95.62 87 SER A N 1
ATOM 693 C CA . SER A 1 87 ? -3.256 2.835 5.586 1.00 95.62 87 SER A CA 1
ATOM 694 C C . SER A 1 87 ? -3.469 3.783 4.406 1.00 95.62 87 SER A C 1
ATOM 696 O O . SER A 1 87 ? -3.552 3.317 3.278 1.00 95.62 87 SER A O 1
ATOM 698 N N . THR A 1 88 ? -3.542 5.087 4.676 1.00 96.94 88 THR A N 1
ATOM 699 C CA . THR A 1 88 ? -3.609 6.188 3.709 1.00 96.94 88 THR A CA 1
ATOM 700 C C . THR A 1 88 ? -2.812 7.369 4.262 1.00 96.94 88 THR A C 1
ATOM 702 O O . THR A 1 88 ? -2.628 7.487 5.477 1.00 96.94 88 THR A O 1
ATOM 705 N N . TYR A 1 89 ? -2.319 8.245 3.390 1.00 97.19 89 TYR A N 1
ATOM 706 C CA . TYR A 1 89 ? -1.589 9.448 3.790 1.00 97.19 89 TYR A CA 1
ATOM 707 C C . TYR A 1 89 ? -2.197 10.648 3.080 1.00 97.19 89 TYR A C 1
ATOM 709 O O . TYR A 1 89 ? -2.212 10.660 1.858 1.00 97.19 89 TYR A O 1
ATOM 717 N N . ALA A 1 90 ? -2.631 11.663 3.832 1.00 96.50 90 ALA A N 1
ATOM 718 C CA . ALA A 1 90 ? -3.325 12.832 3.280 1.00 96.50 90 ALA A CA 1
ATOM 719 C C . ALA A 1 90 ? -2.549 13.534 2.154 1.00 96.50 90 ALA A C 1
ATOM 721 O O . ALA A 1 90 ? -3.149 14.055 1.234 1.00 96.50 90 ALA A O 1
ATOM 722 N N . LYS A 1 91 ? -1.211 13.490 2.184 1.00 96.56 91 LYS A N 1
ATOM 723 C CA . LYS A 1 91 ? -0.359 14.064 1.133 1.00 96.56 91 LYS A CA 1
ATOM 724 C C . LYS A 1 91 ? -0.397 13.335 -0.221 1.00 96.56 91 LYS A C 1
ATOM 726 O O . LYS A 1 91 ? 0.281 13.775 -1.140 1.00 96.56 91 LYS A O 1
ATOM 731 N N . TYR A 1 92 ? -1.052 12.178 -0.302 1.00 96.94 92 TYR A N 1
ATOM 732 C CA . TYR A 1 92 ? -1.233 11.427 -1.547 1.00 96.94 92 TYR A CA 1
ATOM 733 C C . TYR A 1 92 ? -2.673 11.465 -2.050 1.00 96.94 92 TYR A C 1
ATOM 735 O O . TYR A 1 92 ? -2.909 10.947 -3.132 1.00 96.94 92 TYR A O 1
ATOM 743 N N . LEU A 1 93 ? -3.604 11.963 -1.235 1.00 95.12 93 LEU A N 1
ATOM 744 C CA . LEU A 1 93 ? -5.020 12.001 -1.575 1.00 95.12 93 LEU A CA 1
ATOM 745 C C . LEU A 1 93 ? -5.308 13.371 -2.189 1.00 95.12 93 LEU A C 1
ATOM 747 O O . LEU A 1 93 ? -4.886 14.374 -1.603 1.00 95.12 93 LEU A O 1
ATOM 751 N N . ASP A 1 94 ? -5.984 13.385 -3.336 1.00 81.62 94 ASP A N 1
ATOM 752 C CA . ASP A 1 94 ? -6.378 14.604 -4.054 1.00 81.62 94 ASP A CA 1
ATOM 753 C C . ASP A 1 94 ? -7.761 15.128 -3.609 1.00 81.62 94 ASP A C 1
ATOM 755 O O . ASP A 1 94 ? -8.627 14.325 -3.181 1.00 81.62 94 ASP A O 1
#

Sequence (94 aa):
M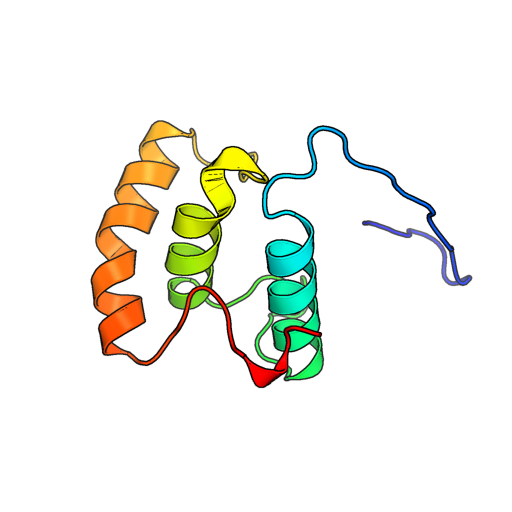WNHTKEPAVVNWKVRPALDTEYLFETATGLANDGKTSKGGAPTLLQSALLMTRFSREFRLTKPKLWAQRIVFGLLSPFAWLAGYRSTYAKYLD